Protein AF-A0A2K4YGJ1-F1 (afdb_monomer_lite)

pLDDT: mean 82.55, std 13.71, range [41.28, 94.69]

Sequence (115 aa):
MMTRPLLVDTHGLANAGSTLGDLAFPAPPQTLGPAGGTDLVSVAVTETVSALEAPVVDGLPAAQVALNRTAANLTAAAGRYARTDHLMGQRIRALQLALAKATSTGTCEHATQIF

Secondary structure (DSSP, 8-state):
---------HHHHHHHHHHHHTPPPPPPPPPP---S--SHHHHHHHHHHHHHHHHHHHHHHHHHHHHHHHHHHHHHHHHHHHHHHHHHHHHHHHHHHHHHHHHHHHHHHTTSS--

InterPro domains:
  IPR000084 PE-PGRS family, N-terminal [PF00934] (13-86)

Foldseek 3Di:
DDDDPDDDPLVVLLVLLVVLQPDDADQQDDQDDQQPDPDPVSVVVSVVSCVVSVCRNVVRVVVNVVSNVSSVVSNVVSVVVVVVVVVVVVVVVVVVVVVVVVVVVVVVVVVPPPD

Organism: NCBI:txid1964395

Structure (mmCIF, N/CA/C/O backbone):
data_AF-A0A2K4YGJ1-F1
#
_entry.id   AF-A0A2K4YGJ1-F1
#
loop_
_atom_site.group_PDB
_atom_site.id
_atom_site.type_symbol
_atom_site.label_atom_id
_atom_site.label_alt_id
_atom_site.label_comp_id
_atom_site.label_asym_id
_atom_site.label_entity_id
_atom_site.label_seq_id
_atom_site.pdbx_PDB_ins_code
_atom_site.Cartn_x
_atom_site.Cartn_y
_atom_site.Cartn_z
_atom_site.occupancy
_atom_site.B_iso_or_equiv
_atom_site.auth_seq_id
_atom_site.auth_comp_id
_atom_site.auth_asym_id
_atom_site.auth_atom_id
_atom_site.pdbx_PDB_model_num
ATOM 1 N N . MET A 1 1 ? -17.738 25.535 9.963 1.00 41.28 1 MET A N 1
ATOM 2 C CA . MET A 1 1 ? -17.117 24.286 9.467 1.00 41.28 1 MET A CA 1
ATOM 3 C C . MET A 1 1 ? -18.063 23.133 9.769 1.00 41.28 1 MET A C 1
ATOM 5 O O . MET A 1 1 ? -18.447 22.990 10.918 1.00 41.28 1 MET A O 1
ATOM 9 N N . MET A 1 2 ? -18.480 22.370 8.756 1.00 51.69 2 MET A N 1
ATOM 10 C CA . MET A 1 2 ? -19.326 21.179 8.913 1.00 51.69 2 MET A CA 1
ATOM 11 C C . MET A 1 2 ? -18.418 19.948 9.028 1.00 51.69 2 MET A C 1
ATOM 13 O O . MET A 1 2 ? -17.895 19.474 8.022 1.00 51.69 2 MET A O 1
ATOM 17 N N . THR A 1 3 ? -18.192 19.438 10.236 1.00 53.75 3 THR A N 1
ATOM 18 C CA . THR A 1 3 ? -17.583 18.117 10.440 1.00 53.75 3 THR A CA 1
ATOM 19 C C . THR A 1 3 ? -18.625 17.060 10.091 1.00 53.75 3 THR A C 1
ATOM 21 O O . THR A 1 3 ? -19.512 16.754 10.884 1.00 53.75 3 THR A O 1
ATOM 24 N N . ARG A 1 4 ? -18.560 16.521 8.867 1.00 50.75 4 ARG A N 1
ATOM 25 C CA . ARG A 1 4 ? -19.347 15.333 8.509 1.00 50.75 4 ARG A CA 1
ATOM 26 C C . ARG A 1 4 ? -18.959 14.182 9.451 1.00 50.75 4 ARG A C 1
ATOM 28 O O . ARG A 1 4 ? -17.765 14.027 9.717 1.00 50.75 4 ARG A O 1
ATOM 35 N N . PRO A 1 5 ? -19.923 13.380 9.939 1.00 64.12 5 PRO A N 1
ATOM 36 C CA . PRO A 1 5 ? -19.622 12.205 10.746 1.00 64.12 5 PRO A CA 1
ATOM 37 C C . PRO A 1 5 ? -18.669 11.283 9.983 1.00 64.12 5 PRO A C 1
ATOM 39 O O . PRO A 1 5 ? -18.906 10.970 8.814 1.00 64.12 5 PRO A O 1
ATOM 42 N N . LEU A 1 6 ? -17.582 10.877 10.634 1.00 64.56 6 LEU A N 1
ATOM 43 C CA . LEU A 1 6 ? -16.612 9.948 10.072 1.00 64.56 6 LEU A CA 1
ATOM 44 C C . LEU A 1 6 ? -17.235 8.542 10.056 1.00 64.56 6 LEU A C 1
ATOM 46 O O . LEU A 1 6 ? -17.223 7.846 11.065 1.00 64.56 6 LEU A O 1
ATOM 50 N N . LEU A 1 7 ? -17.807 8.149 8.918 1.00 71.56 7 LEU A N 1
ATOM 51 C CA . LEU A 1 7 ? -18.246 6.780 8.646 1.00 71.56 7 LEU A CA 1
ATOM 52 C C . LEU A 1 7 ? -17.137 6.078 7.861 1.00 71.56 7 LEU A C 1
ATOM 54 O O . LEU A 1 7 ? -16.893 6.423 6.705 1.00 71.56 7 LEU A O 1
ATOM 58 N N . VAL A 1 8 ? -16.445 5.130 8.494 1.00 80.12 8 VAL A N 1
ATOM 59 C CA . VAL A 1 8 ? -15.392 4.331 7.849 1.00 80.12 8 VAL A CA 1
ATOM 60 C C . VAL A 1 8 ? -15.855 2.886 7.750 1.00 80.12 8 VAL A C 1
ATOM 62 O O . VAL A 1 8 ? -16.083 2.233 8.764 1.00 80.12 8 VAL A O 1
ATOM 65 N N . ASP A 1 9 ? -15.947 2.376 6.523 1.00 85.62 9 ASP A N 1
ATOM 66 C CA . ASP A 1 9 ? -16.087 0.944 6.274 1.00 85.62 9 ASP A CA 1
ATOM 67 C C . ASP A 1 9 ? -14.728 0.262 6.485 1.00 85.62 9 ASP A C 1
ATOM 69 O O . ASP A 1 9 ? -13.855 0.248 5.614 1.00 85.62 9 ASP A O 1
ATOM 73 N N . THR A 1 10 ? -14.530 -0.270 7.689 1.00 86.88 10 THR A N 1
ATOM 74 C CA . THR A 1 10 ? -13.280 -0.934 8.074 1.00 86.88 10 THR A CA 1
ATOM 75 C C . THR A 1 10 ? -13.054 -2.236 7.312 1.00 86.88 10 THR A C 1
ATOM 77 O O . THR A 1 10 ? -11.906 -2.576 7.026 1.00 86.88 10 THR A O 1
ATOM 80 N N . HIS A 1 11 ? -14.122 -2.936 6.928 1.00 86.88 11 HIS A N 1
ATOM 81 C CA . HIS A 1 11 ? -14.033 -4.176 6.168 1.00 86.88 11 HIS A CA 1
ATOM 82 C C . HIS A 1 11 ? -13.648 -3.895 4.713 1.00 86.88 11 HIS A C 1
ATOM 84 O O . HIS A 1 11 ? -12.712 -4.502 4.194 1.00 86.88 11 HIS A O 1
ATOM 90 N N . GLY A 1 12 ? -14.287 -2.906 4.084 1.00 85.06 12 GLY A N 1
ATOM 91 C CA . GLY A 1 12 ? -13.908 -2.427 2.755 1.00 85.06 12 GLY A CA 1
ATOM 92 C C . GLY A 1 12 ? -12.453 -1.959 2.699 1.00 85.06 12 GLY A C 1
ATOM 93 O O . GLY A 1 12 ? -11.728 -2.296 1.765 1.00 85.06 12 GLY A O 1
ATOM 94 N N . LEU A 1 13 ? -11.985 -1.256 3.735 1.00 89.38 13 LEU A N 1
ATOM 95 C CA . LEU A 1 13 ? -10.606 -0.770 3.803 1.00 89.38 13 LEU A CA 1
ATOM 96 C C . LEU A 1 13 ? -9.580 -1.905 3.967 1.00 89.38 13 LEU A C 1
ATOM 98 O O . LEU A 1 13 ? -8.531 -1.878 3.325 1.00 89.38 13 LEU A O 1
ATOM 102 N N . ALA A 1 14 ? -9.888 -2.917 4.784 1.00 90.06 14 ALA A N 1
ATOM 103 C CA . ALA A 1 14 ? -9.046 -4.105 4.929 1.00 90.06 14 ALA A CA 1
ATOM 104 C C . ALA A 1 14 ? -8.983 -4.921 3.629 1.00 90.06 14 ALA A C 1
ATOM 106 O O . ALA A 1 14 ? -7.900 -5.320 3.205 1.00 90.06 14 ALA A O 1
ATOM 107 N N . ASN A 1 15 ? -10.123 -5.104 2.959 1.00 90.56 15 ASN A N 1
ATOM 108 C CA . ASN A 1 15 ? -10.195 -5.824 1.690 1.00 90.56 15 ASN A CA 1
ATOM 109 C C . ASN A 1 15 ? -9.439 -5.098 0.578 1.00 90.56 15 ASN A C 1
ATOM 111 O O . ASN A 1 15 ? -8.728 -5.740 -0.191 1.00 90.56 15 ASN A O 1
ATOM 115 N N . ALA A 1 16 ? -9.547 -3.769 0.511 1.00 89.62 16 ALA A N 1
ATOM 116 C CA . ALA A 1 16 ? -8.767 -2.962 -0.420 1.00 89.62 16 ALA A CA 1
ATOM 117 C C . ALA A 1 16 ? -7.260 -3.091 -0.147 1.00 89.62 16 ALA A C 1
ATOM 119 O O . ALA A 1 16 ? -6.481 -3.232 -1.086 1.00 89.62 16 ALA A O 1
ATOM 120 N N . GLY A 1 17 ? -6.858 -3.102 1.130 1.00 89.19 17 GLY A N 1
ATOM 121 C CA . GLY A 1 17 ? -5.478 -3.360 1.538 1.00 89.19 17 GLY A CA 1
ATOM 122 C C . GLY A 1 17 ? -4.972 -4.731 1.085 1.00 89.19 17 GLY A C 1
ATOM 123 O O . GLY A 1 17 ? -3.918 -4.799 0.461 1.00 89.19 17 GLY A O 1
ATOM 124 N N . SER A 1 18 ? -5.732 -5.805 1.331 1.00 89.75 18 SER A N 1
ATOM 125 C CA . SER A 1 18 ? -5.375 -7.162 0.875 1.00 89.75 18 SER A CA 1
ATOM 126 C C . SER A 1 18 ? -5.287 -7.230 -0.643 1.00 89.75 18 SER A C 1
ATOM 128 O O . SER A 1 18 ? -4.251 -7.596 -1.176 1.00 89.75 18 SER A O 1
ATOM 130 N N . THR A 1 19 ? -6.330 -6.764 -1.337 1.00 91.19 19 THR A N 1
ATOM 131 C CA . THR A 1 19 ? -6.393 -6.781 -2.805 1.00 91.19 19 THR A CA 1
ATOM 132 C C . THR A 1 19 ? -5.177 -6.093 -3.411 1.00 91.19 19 THR A C 1
ATOM 134 O O . THR A 1 19 ? -4.598 -6.614 -4.354 1.00 91.19 19 THR A O 1
ATOM 137 N N . LEU A 1 20 ? -4.773 -4.946 -2.854 1.00 89.88 20 LEU A N 1
ATOM 138 C CA . LEU A 1 20 ? -3.616 -4.188 -3.321 1.00 89.88 20 LEU A CA 1
ATOM 139 C C . LEU A 1 20 ? -2.283 -4.897 -3.040 1.00 89.88 20 LEU A C 1
ATOM 141 O O . LEU A 1 20 ? -1.375 -4.815 -3.862 1.00 89.88 20 LEU A O 1
ATOM 145 N N . GLY A 1 21 ? -2.160 -5.568 -1.892 1.00 88.75 21 GLY A N 1
ATOM 146 C CA . GLY A 1 21 ? -0.969 -6.339 -1.525 1.00 88.75 21 GLY A CA 1
ATOM 147 C C . GLY A 1 21 ? -0.819 -7.648 -2.304 1.00 88.75 21 GLY A C 1
ATOM 148 O O . GLY A 1 21 ? 0.302 -8.103 -2.511 1.00 88.75 21 GLY A O 1
ATOM 149 N N . ASP A 1 22 ? -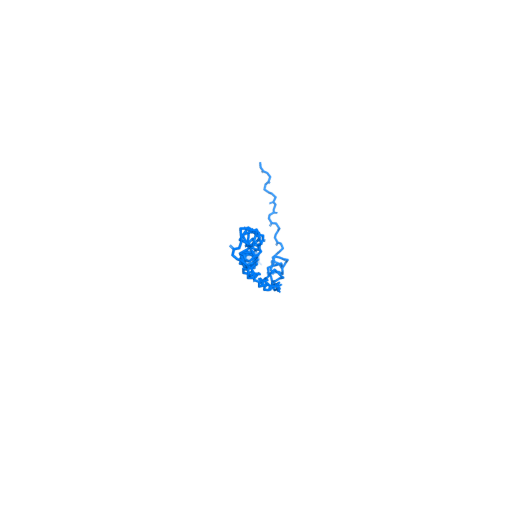1.931 -8.212 -2.776 1.00 92.06 22 ASP A N 1
ATOM 150 C CA . ASP A 1 22 ? -1.974 -9.465 -3.535 1.00 92.06 22 ASP A CA 1
ATOM 151 C C . ASP A 1 22 ? -1.755 -9.257 -5.050 1.00 92.06 22 ASP A C 1
ATOM 153 O O . ASP A 1 22 ? -1.757 -10.221 -5.820 1.00 92.06 22 ASP A O 1
ATOM 157 N N . LEU A 1 23 ? -1.548 -8.012 -5.509 1.00 90.25 23 LEU A N 1
ATOM 158 C CA . LEU A 1 23 ? -1.211 -7.744 -6.908 1.00 90.25 23 LEU A CA 1
ATOM 159 C C . LEU A 1 23 ? 0.147 -8.358 -7.271 1.00 90.25 23 LEU A C 1
ATOM 161 O O . LEU A 1 23 ? 1.188 -8.024 -6.704 1.00 90.25 23 LEU A O 1
ATOM 165 N N . ALA A 1 24 ? 0.140 -9.209 -8.295 1.00 88.12 24 ALA A N 1
ATOM 166 C CA . ALA A 1 24 ? 1.358 -9.720 -8.901 1.00 88.12 24 ALA A CA 1
ATOM 167 C C . ALA A 1 24 ? 1.977 -8.653 -9.814 1.00 88.12 24 ALA A C 1
ATOM 169 O O . ALA A 1 24 ? 1.373 -8.242 -10.807 1.00 88.12 24 ALA A O 1
ATOM 170 N N . PHE A 1 25 ? 3.198 -8.226 -9.492 1.00 84.88 25 PHE A N 1
ATOM 171 C CA . PHE A 1 25 ? 3.960 -7.316 -10.341 1.00 84.88 25 PHE A CA 1
ATOM 172 C C . PHE A 1 25 ? 4.800 -8.110 -11.342 1.00 84.88 25 PHE A C 1
ATOM 174 O O . PHE A 1 25 ? 5.453 -9.082 -10.948 1.00 84.88 25 PHE A O 1
ATOM 181 N N . PRO A 1 26 ? 4.806 -7.718 -12.627 1.00 85.38 26 PRO A N 1
ATOM 182 C CA . PRO A 1 26 ? 5.720 -8.310 -13.587 1.00 85.38 26 PRO A CA 1
ATOM 183 C C . PRO A 1 26 ? 7.166 -7.966 -13.214 1.00 85.38 26 PRO A C 1
ATOM 185 O O . PRO A 1 26 ? 7.438 -6.925 -12.615 1.00 85.38 26 PRO A O 1
ATOM 188 N N . ALA A 1 27 ? 8.104 -8.840 -13.577 1.00 84.38 27 ALA A N 1
ATOM 189 C CA . ALA A 1 27 ? 9.518 -8.503 -13.482 1.00 84.38 27 ALA A CA 1
ATOM 190 C C . ALA A 1 27 ? 9.851 -7.387 -14.491 1.00 84.38 27 ALA A C 1
ATOM 192 O O . ALA A 1 27 ? 9.270 -7.374 -15.584 1.00 84.38 27 ALA A O 1
ATOM 193 N N . PRO A 1 28 ? 10.781 -6.472 -14.164 1.00 82.44 28 PRO A N 1
ATOM 194 C CA . PRO A 1 28 ? 11.282 -5.515 -15.135 1.00 82.44 28 PRO A CA 1
ATOM 195 C C . PRO A 1 28 ? 11.818 -6.230 -16.384 1.00 82.44 28 PRO A C 1
ATOM 197 O O . PRO A 1 28 ? 12.415 -7.307 -16.262 1.00 82.44 28 PRO A O 1
ATOM 200 N N . PRO A 1 29 ? 11.609 -5.663 -17.583 1.00 82.38 29 PRO A N 1
ATOM 201 C CA . PRO A 1 29 ? 12.169 -6.219 -18.804 1.00 82.38 29 PRO A CA 1
ATOM 202 C C . PRO A 1 29 ? 13.700 -6.255 -18.726 1.00 82.38 29 PRO A C 1
ATOM 204 O O . PRO A 1 29 ? 14.328 -5.393 -18.111 1.00 82.38 29 PRO A O 1
ATOM 207 N N . GLN A 1 30 ? 14.300 -7.274 -19.345 1.00 82.75 30 GLN A N 1
ATOM 208 C CA . GLN A 1 30 ? 15.751 -7.322 -19.511 1.00 82.75 30 GLN A CA 1
ATOM 209 C C . GLN A 1 30 ? 16.181 -6.163 -20.409 1.00 82.75 30 GLN A C 1
ATOM 211 O O . GLN A 1 30 ? 15.582 -5.954 -21.463 1.00 82.75 30 GLN A O 1
ATOM 216 N N . THR A 1 31 ? 17.209 -5.431 -19.988 1.00 80.31 31 THR A N 1
ATOM 217 C CA . THR A 1 31 ? 17.734 -4.298 -20.750 1.00 80.31 31 THR A CA 1
ATOM 218 C C . THR A 1 31 ? 18.317 -4.768 -22.073 1.00 80.31 31 THR A C 1
ATOM 220 O O . THR A 1 31 ? 19.066 -5.756 -22.103 1.00 80.31 31 THR A O 1
ATOM 223 N N . LEU A 1 32 ? 18.030 -4.052 -23.155 1.00 77.00 32 LEU A N 1
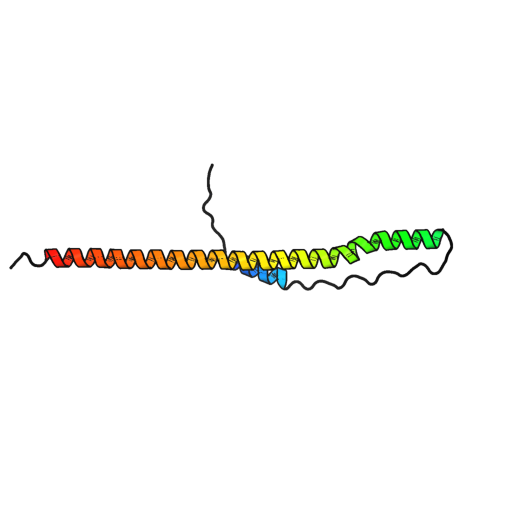ATOM 224 C CA . LEU A 1 32 ? 18.689 -4.292 -24.430 1.00 77.00 32 LEU A CA 1
ATOM 225 C C . LEU A 1 32 ? 20.159 -3.866 -24.290 1.00 77.00 32 LEU A C 1
ATOM 227 O O . LEU A 1 32 ? 20.470 -2.731 -23.941 1.00 77.00 32 LEU A O 1
ATOM 231 N N . GLY A 1 33 ? 21.077 -4.814 -24.490 1.00 74.00 33 GLY A N 1
ATOM 232 C CA . GLY A 1 33 ? 22.516 -4.558 -24.399 1.00 74.00 33 GLY A CA 1
ATOM 233 C C . GLY A 1 33 ? 23.007 -3.527 -25.430 1.00 74.00 33 GLY A C 1
ATOM 234 O O . GLY A 1 33 ? 22.247 -3.113 -26.308 1.00 74.00 33 GLY A O 1
ATOM 235 N N . PRO A 1 34 ? 24.290 -3.125 -25.368 1.00 75.88 34 PRO A N 1
ATOM 236 C CA . PRO A 1 34 ? 24.840 -2.150 -26.303 1.00 75.88 34 PRO A CA 1
ATOM 237 C C . PRO A 1 34 ? 24.661 -2.614 -27.750 1.00 75.88 34 PRO A C 1
ATOM 239 O O . PRO A 1 34 ? 24.890 -3.786 -28.070 1.00 75.88 34 PRO A O 1
ATOM 242 N N . ALA A 1 35 ? 24.278 -1.689 -28.633 1.00 72.69 35 ALA A N 1
ATOM 243 C CA . ALA A 1 35 ? 24.298 -1.943 -30.065 1.00 72.69 35 ALA A CA 1
ATOM 244 C C . ALA A 1 35 ? 25.731 -2.354 -30.444 1.00 72.69 35 ALA A C 1
ATOM 246 O O . ALA A 1 35 ? 26.684 -1.678 -30.069 1.00 72.69 35 ALA A O 1
ATOM 247 N N . GLY A 1 36 ? 25.900 -3.496 -31.119 1.00 74.38 36 GLY A N 1
ATOM 248 C CA . GLY A 1 36 ? 27.192 -4.178 -31.309 1.00 74.38 36 GLY A CA 1
ATOM 249 C C . GLY A 1 36 ? 28.256 -3.448 -32.151 1.00 74.38 36 GLY A C 1
ATOM 250 O O . GLY A 1 36 ? 29.164 -4.105 -32.656 1.00 74.38 36 GLY A O 1
ATOM 251 N N . GLY A 1 37 ? 28.152 -2.129 -32.328 1.00 74.81 37 GLY A N 1
ATOM 252 C CA . GLY A 1 37 ? 29.088 -1.265 -33.044 1.00 74.81 37 GLY A CA 1
ATOM 253 C C . GLY A 1 37 ? 29.581 -0.101 -32.176 1.00 74.81 37 GLY A C 1
ATOM 254 O O . GLY A 1 37 ? 28.884 0.377 -31.287 1.00 74.81 37 GLY A O 1
ATOM 255 N N . THR A 1 38 ? 30.805 0.362 -32.436 1.00 81.88 38 THR A N 1
ATOM 256 C CA . THR A 1 38 ? 31.422 1.524 -31.764 1.00 81.88 38 THR A CA 1
ATOM 257 C C . THR A 1 38 ? 31.286 2.821 -32.566 1.00 81.88 38 THR A C 1
ATOM 259 O O . THR A 1 38 ? 31.874 3.841 -32.205 1.00 81.88 38 THR A O 1
ATOM 262 N N . ASP A 1 39 ? 30.544 2.797 -33.673 1.00 87.44 39 ASP A N 1
ATOM 263 C CA . ASP A 1 39 ? 30.255 3.985 -34.462 1.00 87.44 39 ASP A CA 1
ATOM 264 C C . ASP A 1 39 ? 29.299 4.921 -33.713 1.00 87.44 39 ASP A C 1
ATOM 266 O O . ASP A 1 39 ? 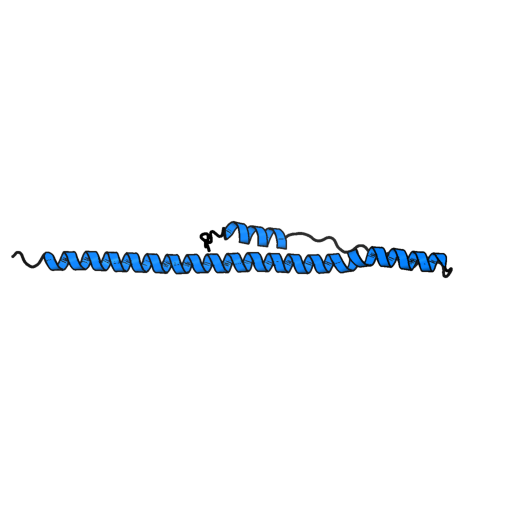28.489 4.501 -32.884 1.00 87.44 39 ASP A O 1
ATOM 270 N N . LEU A 1 40 ? 29.385 6.217 -34.023 1.00 86.81 40 LEU A N 1
ATOM 271 C CA . LEU A 1 40 ? 28.618 7.259 -33.332 1.00 86.81 40 LEU A CA 1
ATOM 272 C C . LEU A 1 40 ? 27.103 7.008 -33.365 1.00 86.81 40 LEU A C 1
ATOM 274 O O . LEU A 1 40 ? 26.406 7.384 -32.426 1.00 86.81 40 LEU A O 1
ATOM 278 N N . VAL A 1 41 ? 26.591 6.359 -34.416 1.00 86.94 41 VAL A N 1
ATOM 279 C CA . VAL A 1 41 ? 25.166 6.029 -34.528 1.00 86.94 41 VAL A CA 1
ATOM 280 C C . VAL A 1 41 ? 24.794 4.895 -33.571 1.00 86.94 41 VAL A C 1
ATOM 282 O O . VAL A 1 41 ? 23.814 5.035 -32.844 1.00 86.94 41 VAL A O 1
ATOM 285 N N . SER A 1 42 ? 25.577 3.815 -33.489 1.00 86.25 42 SER A N 1
ATOM 286 C CA . SER A 1 42 ? 25.336 2.735 -32.515 1.00 86.25 42 SER A CA 1
ATOM 287 C C . SER A 1 42 ? 25.443 3.208 -31.065 1.00 86.25 42 SER A C 1
ATOM 289 O O . SER A 1 42 ? 24.650 2.784 -30.219 1.00 86.25 42 SER A O 1
ATOM 291 N N . VAL A 1 43 ? 26.367 4.130 -30.774 1.00 86.81 43 VAL A N 1
ATOM 292 C CA . VAL A 1 43 ? 26.464 4.775 -29.454 1.00 86.81 43 VAL A CA 1
ATOM 293 C C . VAL A 1 43 ? 25.192 5.573 -29.158 1.00 86.81 43 VAL A C 1
ATOM 295 O O . VAL A 1 43 ? 24.549 5.329 -28.138 1.00 86.81 43 VAL A O 1
ATOM 298 N N . ALA A 1 44 ? 24.757 6.441 -30.078 1.00 86.19 44 ALA A N 1
ATOM 299 C CA . ALA A 1 44 ? 23.541 7.239 -29.906 1.00 86.19 44 ALA A CA 1
ATOM 300 C C . ALA A 1 44 ? 22.271 6.377 -29.763 1.00 86.19 44 ALA A C 1
ATOM 302 O O . ALA A 1 44 ? 21.380 6.694 -28.971 1.00 86.19 44 ALA A O 1
ATOM 303 N N . VAL A 1 45 ? 22.181 5.262 -30.495 1.00 87.69 45 VAL A N 1
ATOM 304 C CA . VAL A 1 45 ? 21.079 4.295 -30.365 1.00 87.69 45 VAL A CA 1
ATOM 305 C C . VAL A 1 45 ? 21.091 3.648 -28.984 1.00 87.69 45 VAL A C 1
ATOM 307 O O . VAL A 1 45 ? 20.050 3.599 -28.335 1.00 87.69 45 VAL A O 1
ATOM 310 N N . THR A 1 46 ? 22.255 3.202 -28.509 1.00 86.00 46 THR A N 1
ATOM 311 C CA . THR A 1 46 ? 22.394 2.592 -27.177 1.00 86.00 46 THR A CA 1
ATOM 312 C C . THR A 1 46 ? 21.975 3.564 -26.072 1.00 86.00 46 THR A C 1
ATOM 314 O O . THR A 1 46 ? 21.233 3.182 -25.166 1.00 86.00 46 THR A O 1
ATOM 317 N N . GLU A 1 47 ? 22.387 4.831 -26.164 1.00 87.56 47 GLU A N 1
ATOM 318 C CA . GLU A 1 47 ? 21.991 5.880 -25.214 1.00 87.56 47 GLU A CA 1
ATOM 319 C C . GLU A 1 47 ? 20.480 6.135 -25.241 1.00 87.56 47 GLU A C 1
ATOM 321 O O . GLU A 1 47 ? 19.840 6.198 -24.191 1.00 87.56 47 GLU A O 1
ATOM 326 N N . THR A 1 48 ? 19.891 6.226 -26.436 1.00 87.94 48 THR A N 1
ATOM 327 C CA . THR A 1 48 ? 18.453 6.479 -26.598 1.00 87.94 48 THR A CA 1
ATOM 328 C C . THR A 1 48 ? 17.617 5.320 -26.058 1.00 87.94 48 THR A C 1
ATOM 330 O O . THR A 1 48 ? 16.645 5.545 -25.340 1.00 87.94 48 THR A O 1
ATOM 333 N N . VAL A 1 49 ? 17.999 4.077 -26.362 1.00 88.00 49 VAL A N 1
ATOM 334 C CA . VAL A 1 49 ? 17.319 2.873 -25.857 1.00 88.00 49 VAL A CA 1
ATOM 335 C C . VAL A 1 49 ? 17.419 2.802 -24.333 1.00 88.00 49 VAL A C 1
ATOM 337 O O . VAL A 1 49 ? 16.400 2.643 -23.665 1.00 88.00 49 VAL A O 1
ATOM 340 N N . SER A 1 50 ? 18.605 3.041 -23.769 1.00 85.62 50 SER A N 1
ATOM 341 C CA . SER A 1 50 ? 18.802 3.051 -22.313 1.00 85.62 50 SER A CA 1
ATOM 342 C C . SER A 1 50 ? 17.947 4.118 -21.620 1.00 85.62 50 SER A C 1
ATOM 344 O O . SER A 1 50 ? 17.343 3.856 -20.581 1.00 85.62 50 SER A O 1
ATOM 346 N N . ALA A 1 51 ? 17.840 5.315 -22.207 1.00 87.12 51 ALA A N 1
ATOM 347 C CA . ALA A 1 51 ? 17.012 6.395 -21.670 1.00 87.12 51 ALA A CA 1
ATOM 348 C C . ALA A 1 51 ? 15.507 6.069 -21.689 1.00 87.12 51 ALA A C 1
ATOM 350 O O . ALA A 1 51 ? 14.765 6.549 -20.833 1.00 87.12 51 ALA A O 1
ATOM 351 N N . LEU A 1 52 ? 15.052 5.254 -22.646 1.00 87.44 52 LEU A N 1
ATOM 352 C CA . LEU A 1 52 ? 13.662 4.799 -22.737 1.00 87.44 52 LEU A CA 1
ATOM 353 C C . LEU A 1 52 ? 13.359 3.633 -21.787 1.00 87.44 52 LEU A C 1
ATOM 355 O O . LEU A 1 52 ? 12.241 3.537 -21.280 1.00 87.44 52 LEU A O 1
ATOM 359 N N . GLU A 1 53 ? 14.334 2.762 -21.531 1.00 89.31 53 GLU A N 1
ATOM 360 C CA . GLU A 1 53 ? 14.181 1.609 -20.636 1.00 89.31 53 GLU A CA 1
ATOM 361 C C . GLU A 1 53 ? 14.283 1.991 -19.155 1.00 89.31 53 GLU A C 1
ATOM 363 O O . GLU A 1 53 ? 13.548 1.439 -18.331 1.00 89.31 53 GLU A O 1
ATOM 368 N N . ALA A 1 54 ? 15.133 2.967 -18.813 1.00 85.94 54 ALA A N 1
ATOM 369 C CA . ALA A 1 54 ? 15.402 3.363 -17.429 1.00 85.94 54 ALA A CA 1
ATOM 370 C C . ALA A 1 54 ? 14.133 3.674 -16.603 1.00 85.94 54 ALA A C 1
ATOM 372 O O . ALA A 1 54 ? 13.997 3.125 -15.508 1.00 85.94 54 ALA A O 1
ATOM 373 N N . PRO A 1 55 ? 13.135 4.440 -17.099 1.00 86.75 55 PRO A N 1
ATOM 374 C CA . PRO A 1 55 ? 11.913 4.706 -16.340 1.00 86.75 55 PRO A CA 1
ATOM 375 C C . PRO A 1 55 ? 11.113 3.448 -15.990 1.00 86.75 55 PRO A C 1
ATOM 377 O O . PRO A 1 55 ? 10.441 3.417 -14.962 1.00 86.75 55 PRO A O 1
ATOM 380 N N . VAL A 1 56 ? 11.154 2.415 -16.835 1.00 86.62 56 VAL A N 1
ATOM 381 C CA . VAL A 1 56 ? 10.419 1.163 -16.606 1.00 86.62 56 VAL A CA 1
ATOM 382 C C . VAL A 1 56 ? 11.192 0.265 -15.649 1.00 86.62 56 VAL A C 1
ATOM 384 O O . VAL A 1 56 ? 10.602 -0.281 -14.716 1.00 86.62 56 VAL A O 1
ATOM 387 N N . VAL A 1 57 ? 12.505 0.145 -15.854 1.00 87.69 57 VAL A N 1
ATOM 388 C CA . VAL A 1 57 ? 13.391 -0.671 -15.014 1.00 87.69 57 VAL A CA 1
ATOM 389 C C . VAL A 1 57 ? 13.424 -0.148 -13.579 1.00 87.69 57 VAL A C 1
ATOM 391 O O . VAL A 1 57 ? 13.277 -0.935 -12.644 1.00 87.69 57 VAL A O 1
ATOM 394 N N . ASP A 1 58 ? 13.516 1.169 -13.402 1.00 87.50 58 ASP A N 1
ATOM 395 C CA . ASP A 1 58 ? 13.577 1.801 -12.081 1.00 87.50 58 ASP A CA 1
ATOM 396 C C . ASP A 1 58 ? 12.185 2.057 -11.490 1.00 87.50 58 ASP A C 1
ATOM 398 O O . ASP A 1 58 ? 11.960 1.934 -10.281 1.00 87.50 58 ASP A O 1
ATOM 402 N N . GLY A 1 59 ? 11.223 2.419 -12.340 1.00 86.44 59 GLY A N 1
ATOM 403 C CA . GLY A 1 59 ? 9.889 2.819 -11.907 1.00 86.44 59 GLY A CA 1
ATOM 404 C C . GLY A 1 59 ? 9.037 1.650 -11.431 1.00 86.44 59 GLY A C 1
ATOM 405 O O . GLY A 1 59 ? 8.276 1.807 -10.476 1.00 86.44 59 GLY A O 1
ATOM 406 N N . LEU A 1 60 ? 9.163 0.472 -12.047 1.00 89.62 60 LEU A N 1
ATOM 407 C CA . LEU A 1 60 ? 8.322 -0.678 -11.715 1.00 89.62 60 LEU A CA 1
ATOM 408 C C . LEU A 1 60 ? 8.574 -1.207 -10.286 1.00 89.62 60 LEU A C 1
ATOM 410 O O . LEU A 1 60 ? 7.600 -1.338 -9.536 1.00 89.62 60 LEU A O 1
ATOM 414 N N . PRO A 1 61 ? 9.829 -1.416 -9.830 1.00 89.94 61 PRO A N 1
ATOM 415 C CA . PRO A 1 61 ? 10.103 -1.768 -8.436 1.00 89.94 61 PRO A CA 1
ATOM 416 C C . PRO A 1 61 ? 9.679 -0.670 -7.453 1.00 89.94 61 PRO A C 1
ATOM 418 O O . PRO A 1 61 ? 9.118 -0.961 -6.395 1.00 89.94 61 PRO A O 1
ATOM 421 N N . ALA A 1 62 ? 9.897 0.604 -7.799 1.00 90.12 62 ALA A N 1
ATOM 422 C CA . ALA A 1 62 ? 9.497 1.726 -6.95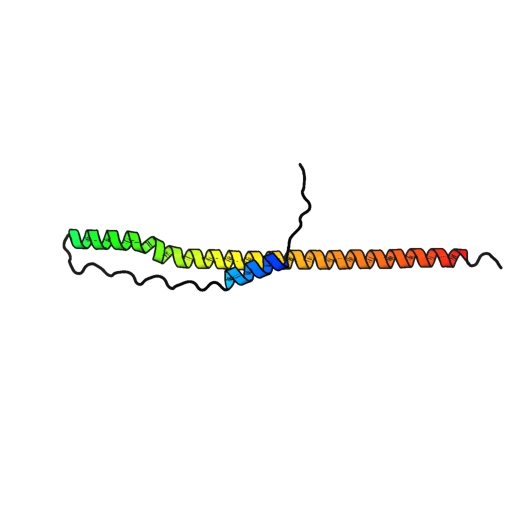1 1.00 90.12 62 ALA A CA 1
ATOM 423 C C . ALA A 1 62 ? 7.969 1.797 -6.776 1.00 90.12 62 ALA A C 1
ATOM 425 O O . ALA A 1 62 ? 7.474 1.988 -5.661 1.00 90.12 62 ALA A O 1
ATOM 426 N N . ALA A 1 63 ? 7.214 1.581 -7.856 1.00 89.56 63 ALA A N 1
ATOM 427 C CA . ALA A 1 63 ? 5.759 1.509 -7.830 1.00 89.56 63 ALA A CA 1
ATOM 428 C C . ALA A 1 63 ? 5.271 0.327 -6.984 1.00 89.56 63 ALA A C 1
ATOM 430 O O . ALA A 1 63 ? 4.382 0.504 -6.151 1.00 89.56 63 ALA A O 1
ATOM 431 N N . GLN A 1 64 ? 5.891 -0.849 -7.124 1.00 90.56 64 GLN A N 1
ATOM 432 C CA . GLN A 1 64 ? 5.581 -2.016 -6.297 1.00 90.56 64 GLN A CA 1
ATOM 433 C C . GLN A 1 64 ? 5.778 -1.721 -4.803 1.00 90.56 64 GLN A C 1
ATOM 435 O O . GLN A 1 64 ? 4.897 -1.999 -3.989 1.00 90.56 64 GLN A O 1
ATOM 440 N N . VAL A 1 65 ? 6.895 -1.093 -4.426 1.00 91.81 65 VAL A N 1
ATOM 441 C CA . VAL A 1 65 ? 7.155 -0.689 -3.034 1.00 91.81 65 VAL A CA 1
ATOM 442 C C . VAL A 1 65 ? 6.103 0.307 -2.534 1.00 91.81 65 VAL A C 1
ATOM 444 O O . VAL A 1 65 ? 5.588 0.162 -1.420 1.00 91.81 65 VAL A O 1
ATOM 447 N N . ALA A 1 66 ? 5.749 1.307 -3.342 1.00 92.62 66 ALA A N 1
ATOM 448 C CA . ALA A 1 66 ? 4.746 2.307 -2.982 1.00 92.62 66 ALA A CA 1
ATOM 449 C C . ALA A 1 66 ? 3.341 1.699 -2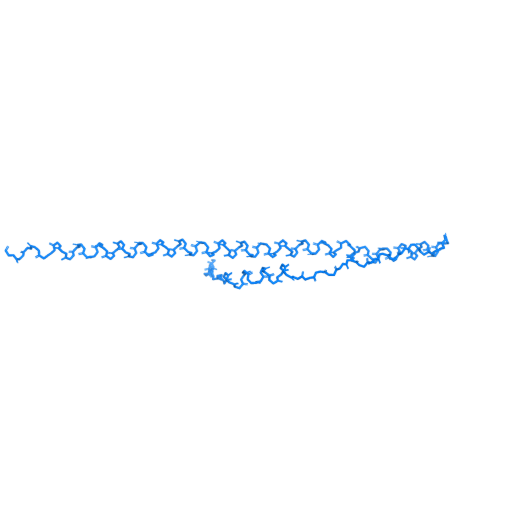.808 1.00 92.62 66 ALA A C 1
ATOM 451 O O . ALA A 1 66 ? 2.616 2.061 -1.871 1.00 92.62 66 ALA A O 1
ATOM 452 N N . LEU A 1 67 ? 2.963 0.749 -3.665 1.00 92.12 67 LEU A N 1
ATOM 453 C CA . LEU A 1 67 ? 1.674 0.059 -3.602 1.00 92.12 67 LEU A CA 1
ATOM 454 C C . LEU A 1 67 ? 1.607 -0.878 -2.395 1.00 92.12 67 LEU A C 1
ATOM 456 O O . LEU A 1 67 ? 0.642 -0.804 -1.637 1.00 92.12 67 LEU A O 1
ATOM 460 N N . ASN A 1 68 ? 2.674 -1.625 -2.105 1.00 93.38 68 ASN A N 1
ATOM 461 C CA . ASN A 1 68 ? 2.774 -2.441 -0.890 1.00 93.38 68 ASN A CA 1
ATOM 462 C C . ASN A 1 68 ? 2.671 -1.596 0.385 1.00 93.38 68 ASN A C 1
ATOM 464 O O . ASN A 1 68 ? 1.996 -1.968 1.347 1.00 93.38 68 ASN A O 1
ATOM 468 N N . ARG A 1 69 ? 3.297 -0.414 0.400 1.00 94.38 69 ARG A N 1
ATOM 469 C CA . ARG A 1 69 ? 3.174 0.519 1.525 1.00 94.38 69 ARG A CA 1
ATOM 470 C C . ARG A 1 69 ? 1.742 1.025 1.681 1.00 94.38 69 ARG A C 1
ATOM 472 O O . ARG A 1 69 ? 1.247 1.128 2.801 1.00 94.38 69 ARG A O 1
ATOM 479 N N . THR A 1 70 ? 1.075 1.328 0.574 1.00 93.50 70 THR A N 1
ATOM 480 C CA . THR A 1 70 ? -0.335 1.735 0.579 1.00 93.50 70 THR A CA 1
ATOM 481 C C . THR A 1 70 ? -1.226 0.612 1.106 1.00 93.50 70 THR A C 1
ATOM 483 O O . THR A 1 70 ? -2.024 0.858 2.007 1.00 93.50 70 THR A O 1
ATOM 486 N N . ALA A 1 71 ? -1.030 -0.622 0.638 1.00 93.19 71 ALA A N 1
ATOM 487 C CA . ALA A 1 71 ? -1.734 -1.813 1.111 1.00 93.19 71 ALA A CA 1
ATOM 488 C C . ALA A 1 71 ? -1.598 -1.981 2.634 1.00 93.19 71 ALA A C 1
ATOM 490 O O . ALA A 1 71 ? -2.596 -2.064 3.353 1.00 93.19 71 ALA A O 1
ATOM 491 N N . ALA A 1 72 ? -0.365 -1.918 3.146 1.00 93.25 72 ALA A N 1
ATOM 492 C CA . ALA A 1 72 ? -0.085 -2.002 4.577 1.00 93.25 72 ALA A CA 1
ATOM 493 C C . ALA A 1 72 ? -0.765 -0.877 5.378 1.00 93.25 72 ALA A C 1
ATOM 495 O O . ALA A 1 72 ? -1.321 -1.122 6.451 1.00 93.25 72 ALA A O 1
ATOM 496 N N . ASN A 1 73 ? -0.759 0.351 4.853 1.00 94.31 73 ASN A N 1
ATOM 497 C CA . ASN A 1 73 ? -1.402 1.493 5.498 1.00 94.31 73 ASN A CA 1
ATOM 498 C C . ASN A 1 73 ? -2.926 1.330 5.579 1.00 94.31 73 ASN A C 1
ATOM 500 O O . ASN A 1 73 ? -3.502 1.632 6.624 1.00 94.31 73 ASN A O 1
ATOM 504 N N . LEU A 1 74 ? -3.572 0.839 4.516 1.00 93.12 74 LEU A N 1
ATOM 505 C CA . LEU A 1 74 ? -5.019 0.593 4.484 1.00 93.12 74 LEU A CA 1
ATOM 506 C C . LEU A 1 74 ? -5.419 -0.456 5.526 1.00 93.12 74 LEU A C 1
ATOM 508 O O . LEU A 1 74 ? -6.288 -0.199 6.362 1.00 93.12 74 LEU A O 1
ATOM 512 N N . THR A 1 75 ? -4.718 -1.590 5.560 1.00 92.25 75 THR A N 1
ATOM 513 C CA . THR A 1 75 ? -4.962 -2.659 6.540 1.00 92.25 75 THR A CA 1
ATOM 514 C C . THR A 1 75 ? -4.711 -2.182 7.974 1.00 92.25 75 THR A C 1
ATOM 516 O O . THR A 1 75 ? -5.504 -2.447 8.882 1.00 92.25 75 THR A O 1
ATOM 519 N N . ALA A 1 76 ? -3.642 -1.412 8.203 1.00 93.12 76 ALA A N 1
ATOM 520 C CA . ALA A 1 76 ? -3.349 -0.842 9.516 1.00 93.12 76 ALA A CA 1
ATOM 521 C C . ALA A 1 76 ? -4.422 0.162 9.968 1.00 93.12 76 ALA A C 1
ATOM 523 O O . ALA A 1 76 ? -4.805 0.163 11.143 1.00 93.12 76 ALA A O 1
ATOM 524 N N . ALA A 1 77 ? -4.912 1.004 9.057 1.00 90.94 77 ALA A N 1
ATOM 525 C CA . ALA A 1 77 ? -5.985 1.954 9.325 1.00 90.94 77 ALA A CA 1
ATOM 526 C C . ALA A 1 77 ? -7.293 1.230 9.669 1.00 90.94 77 ALA A C 1
ATOM 528 O O . ALA A 1 77 ? -7.888 1.524 10.707 1.00 90.94 77 ALA A O 1
ATOM 529 N N . ALA A 1 78 ? -7.680 0.222 8.884 1.00 92.06 78 ALA A N 1
ATOM 530 C CA . ALA A 1 78 ? -8.849 -0.615 9.149 1.00 92.06 78 ALA A CA 1
ATOM 531 C C . ALA A 1 78 ? -8.802 -1.215 10.562 1.00 92.06 78 ALA A C 1
ATOM 533 O O . ALA A 1 78 ? -9.746 -1.073 11.342 1.00 92.06 78 ALA A O 1
ATOM 534 N N . GLY A 1 79 ? -7.657 -1.794 10.939 1.00 91.06 79 GLY A N 1
ATOM 535 C CA . GLY A 1 79 ? -7.454 -2.353 12.273 1.00 91.06 79 GLY A CA 1
ATOM 536 C C . GLY A 1 79 ? -7.520 -1.310 13.395 1.00 91.06 79 GLY A C 1
ATOM 537 O O . GLY A 1 79 ? -8.032 -1.602 14.475 1.00 91.06 79 GLY A O 1
ATOM 538 N N . ARG A 1 80 ? -7.019 -0.087 13.174 1.00 92.75 80 ARG A N 1
ATOM 539 C CA . ARG A 1 80 ? -7.110 1.007 14.161 1.00 92.75 80 ARG A CA 1
ATOM 540 C C . ARG A 1 80 ? -8.559 1.431 14.399 1.00 92.75 80 ARG A C 1
ATOM 542 O O . ARG A 1 80 ? -8.949 1.583 15.559 1.00 92.75 80 ARG A O 1
ATOM 549 N N . TYR A 1 81 ? -9.345 1.579 13.337 1.00 90.62 81 TYR A N 1
ATOM 550 C CA . TYR A 1 81 ? -10.758 1.939 13.441 1.00 90.62 81 TYR A CA 1
ATOM 551 C C . TYR A 1 81 ? -11.571 0.828 14.109 1.00 90.62 81 TYR A C 1
ATOM 553 O O . TYR A 1 81 ? -12.214 1.086 15.121 1.00 90.62 81 TYR A O 1
ATOM 561 N N . ALA A 1 82 ? -11.418 -0.425 13.672 1.00 89.81 82 ALA A N 1
ATOM 562 C CA . ALA A 1 82 ? -12.126 -1.559 14.267 1.00 89.81 82 ALA A CA 1
ATOM 563 C C . ALA A 1 82 ? -11.838 -1.719 15.773 1.00 89.81 82 ALA A C 1
ATOM 565 O O . ALA A 1 82 ? -12.747 -1.972 16.564 1.00 89.81 82 ALA A O 1
ATOM 566 N N . ARG A 1 83 ? -10.581 -1.523 16.205 1.00 92.38 83 ARG A N 1
ATOM 567 C CA . ARG A 1 83 ? -10.230 -1.532 17.638 1.00 92.38 83 ARG A CA 1
ATOM 568 C C . ARG A 1 83 ? -10.904 -0.401 18.404 1.00 92.38 83 ARG A C 1
ATOM 570 O O . ARG A 1 83 ? -11.371 -0.620 19.519 1.00 92.38 83 ARG A O 1
ATOM 577 N N . THR A 1 84 ? -10.937 0.793 17.823 1.00 91.62 84 THR A N 1
ATOM 578 C CA . THR A 1 84 ? -11.570 1.959 18.447 1.00 91.62 84 THR A CA 1
ATOM 579 C C . THR A 1 84 ? -13.064 1.719 18.632 1.00 91.62 84 THR A C 1
ATOM 581 O O . THR A 1 84 ? -13.565 1.861 19.748 1.00 91.62 84 THR A O 1
ATOM 584 N N . ASP A 1 85 ? -13.744 1.251 17.587 1.00 87.75 85 ASP A N 1
ATOM 585 C CA . ASP A 1 85 ? -15.177 0.946 17.616 1.00 87.75 85 ASP A CA 1
ATOM 586 C C . ASP A 1 85 ? -15.495 -0.146 18.637 1.00 87.75 85 ASP A C 1
ATOM 588 O O . ASP A 1 85 ? -16.444 -0.034 19.417 1.00 87.75 85 ASP A O 1
ATOM 592 N N . HIS A 1 86 ? -14.654 -1.180 18.706 1.00 89.81 86 HIS A N 1
ATOM 593 C CA . HIS A 1 86 ? -14.806 -2.242 19.690 1.00 89.81 86 HIS A CA 1
ATOM 594 C C . HIS A 1 86 ? -14.698 -1.715 21.128 1.00 89.81 86 HIS A C 1
ATOM 596 O O . HIS A 1 86 ? -15.567 -2.001 21.956 1.00 89.81 86 HIS A O 1
ATOM 602 N N . LEU A 1 87 ? -13.667 -0.914 21.423 1.00 93.44 87 LEU A N 1
ATOM 603 C CA . LEU A 1 87 ? -13.452 -0.314 22.744 1.00 93.44 87 LEU A CA 1
ATOM 604 C C . LEU A 1 87 ? -14.591 0.637 23.133 1.00 93.44 87 LEU A C 1
ATOM 606 O O . LEU A 1 87 ? -15.058 0.612 24.274 1.00 93.44 87 LEU A O 1
ATOM 610 N N . MET A 1 88 ? -15.074 1.453 22.194 1.00 92.19 88 MET A N 1
ATOM 611 C CA . MET A 1 88 ? -16.218 2.336 22.427 1.00 92.19 88 MET A CA 1
ATOM 612 C C . MET A 1 88 ? -17.496 1.537 22.691 1.00 92.19 88 MET A C 1
ATOM 614 O O . MET A 1 88 ? -18.194 1.811 23.667 1.00 92.19 88 MET A O 1
ATOM 618 N N . GLY A 1 89 ? -17.767 0.496 21.902 1.00 90.56 89 GLY A N 1
ATOM 619 C CA . GLY A 1 89 ? -18.916 -0.384 22.106 1.00 90.56 89 GLY A CA 1
ATOM 620 C C . GLY A 1 89 ? -18.891 -1.092 23.464 1.00 90.56 89 GLY A C 1
ATOM 621 O O . GLY A 1 89 ? -19.923 -1.194 24.125 1.00 90.56 89 GLY A O 1
ATOM 622 N N . GLN A 1 90 ? -17.719 -1.541 23.924 1.00 94.69 90 GLN A N 1
ATOM 623 C CA . GLN A 1 90 ? -17.560 -2.117 25.264 1.00 94.69 90 GLN A CA 1
ATOM 624 C C . GLN A 1 90 ? -17.876 -1.102 26.369 1.00 94.69 90 GLN A C 1
ATOM 626 O O . GLN A 1 90 ? -18.609 -1.428 27.302 1.00 94.69 90 GLN A O 1
ATOM 631 N N . ARG A 1 91 ? -17.370 0.132 26.252 1.00 93.81 91 ARG A N 1
ATOM 632 C CA . ARG A 1 91 ? -17.636 1.207 27.221 1.00 93.81 91 ARG A CA 1
ATOM 633 C C . ARG A 1 91 ? -19.116 1.568 27.284 1.00 93.81 91 ARG A C 1
ATOM 635 O O . ARG A 1 91 ? -19.659 1.681 28.377 1.00 93.81 91 ARG A O 1
ATOM 642 N N . ILE A 1 92 ? -19.776 1.697 26.133 1.00 94.19 92 ILE A N 1
ATOM 643 C CA . ILE A 1 92 ? -21.214 1.992 26.065 1.00 94.19 92 ILE A CA 1
ATOM 644 C C . ILE A 1 92 ? -22.023 0.877 26.733 1.00 94.19 92 ILE A C 1
ATOM 646 O O . ILE A 1 92 ? -22.877 1.169 27.567 1.00 94.19 92 ILE A O 1
ATOM 650 N N . ARG A 1 93 ? -21.714 -0.396 26.448 1.00 94.12 93 ARG A N 1
ATOM 651 C CA . ARG A 1 93 ? -22.371 -1.534 27.112 1.00 94.12 93 ARG A CA 1
ATOM 652 C C . ARG A 1 93 ? -22.175 -1.500 28.627 1.00 94.12 93 ARG A C 1
ATOM 654 O O . ARG A 1 93 ? -23.143 -1.645 29.365 1.00 94.12 93 ARG A O 1
ATOM 661 N N . ALA A 1 94 ? -20.953 -1.261 29.100 1.00 93.12 94 ALA A N 1
ATOM 662 C CA . ALA A 1 94 ? -20.677 -1.168 30.533 1.00 93.12 94 ALA A CA 1
ATOM 663 C C . ALA A 1 94 ? -21.493 -0.051 31.211 1.00 93.12 94 ALA A C 1
ATOM 665 O O . ALA A 1 94 ? -22.062 -0.271 32.280 1.00 93.12 94 ALA A O 1
ATOM 666 N N . LEU A 1 95 ? -21.608 1.117 30.569 1.00 94.06 95 LEU A N 1
ATOM 667 C CA . LEU A 1 95 ? -22.431 2.225 31.061 1.00 94.06 95 LEU A CA 1
ATOM 668 C C . LEU A 1 95 ? -23.923 1.871 31.094 1.00 94.06 95 LEU A C 1
ATOM 670 O O . LEU A 1 95 ? -24.591 2.170 32.080 1.00 94.06 95 LEU A O 1
ATOM 674 N N . GLN A 1 96 ? -24.441 1.199 30.063 1.00 93.00 96 GLN A N 1
ATOM 675 C CA . GLN A 1 96 ? -25.835 0.741 30.025 1.00 93.00 96 GLN A CA 1
ATOM 676 C C . GLN A 1 96 ? -26.145 -0.244 31.158 1.00 93.00 96 GLN A C 1
ATOM 678 O O . GLN A 1 96 ? -27.167 -0.103 31.826 1.00 93.00 96 GLN A O 1
ATOM 683 N N . LEU A 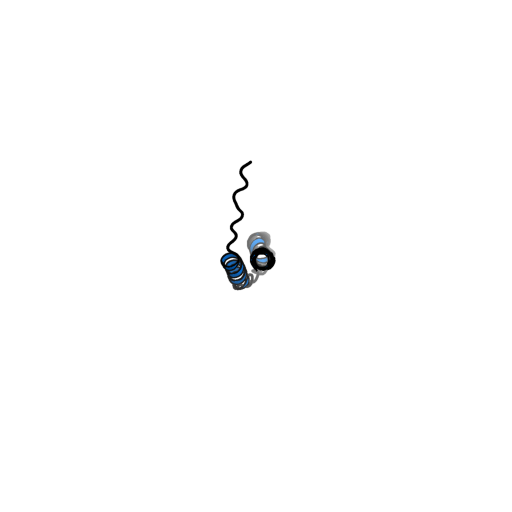1 97 ? -25.249 -1.201 31.422 1.00 92.62 97 LEU A N 1
ATOM 684 C CA . LEU A 1 97 ? -25.384 -2.129 32.548 1.00 92.62 97 LEU A CA 1
ATOM 685 C C . LEU A 1 97 ? -25.332 -1.411 33.903 1.00 92.62 97 LEU A C 1
ATOM 687 O O . LEU A 1 97 ? -26.131 -1.714 34.789 1.00 92.62 97 LEU A O 1
ATOM 691 N N . ALA A 1 98 ? -24.416 -0.454 34.074 1.00 91.69 98 ALA A N 1
ATOM 692 C CA . ALA A 1 98 ? -24.313 0.328 35.304 1.00 91.69 98 ALA A CA 1
ATOM 693 C C . ALA A 1 98 ? -25.581 1.158 35.557 1.00 91.69 98 ALA A C 1
ATOM 695 O O . ALA A 1 98 ? -26.085 1.182 36.680 1.00 91.69 98 ALA A O 1
ATOM 696 N N . LEU A 1 99 ? -26.129 1.779 34.509 1.00 90.44 99 LEU A N 1
ATOM 697 C CA . LEU A 1 99 ? -27.375 2.534 34.588 1.00 90.44 99 LEU A CA 1
ATOM 698 C C . LEU A 1 99 ? -28.562 1.621 34.920 1.00 90.44 99 LEU A C 1
ATOM 700 O O . LEU A 1 99 ? -29.321 1.936 35.832 1.00 90.44 99 LEU A O 1
ATOM 704 N N . ALA A 1 100 ? -28.677 0.465 34.259 1.00 88.94 100 ALA A N 1
ATOM 705 C CA . ALA A 1 100 ? -29.723 -0.520 34.544 1.00 88.94 100 ALA A CA 1
ATOM 706 C C . ALA A 1 100 ? -29.687 -0.989 36.012 1.00 88.94 100 ALA A C 1
ATOM 708 O O . ALA A 1 100 ? -30.724 -1.063 36.676 1.00 88.94 100 ALA A O 1
ATOM 709 N N . LYS A 1 101 ? -28.486 -1.230 36.552 1.00 85.50 101 LYS A N 1
ATOM 710 C CA . LYS A 1 101 ? -28.290 -1.586 37.963 1.00 85.50 101 LYS A CA 1
ATOM 711 C C . LYS A 1 101 ? -28.693 -0.450 38.907 1.00 85.50 101 LYS A C 1
ATOM 713 O O . LYS A 1 101 ? -29.331 -0.698 39.929 1.00 85.50 101 LYS A O 1
ATOM 718 N N . ALA A 1 102 ? -28.342 0.795 38.588 1.00 81.06 102 ALA A N 1
ATOM 719 C CA . ALA A 1 102 ? -28.743 1.949 39.393 1.00 81.06 102 ALA A CA 1
ATOM 720 C C . ALA A 1 102 ? -30.273 2.103 39.429 1.00 81.06 102 ALA A C 1
ATOM 722 O O . ALA A 1 102 ? -30.846 2.292 40.502 1.00 81.06 102 ALA A O 1
ATOM 723 N N . THR A 1 103 ? -30.948 1.915 38.290 1.00 76.81 103 THR A N 1
ATOM 724 C CA . THR A 1 103 ? -32.414 1.981 38.214 1.00 76.81 103 THR A CA 1
ATOM 725 C C . THR A 1 103 ? -33.111 0.851 38.971 1.00 76.81 103 THR A C 1
ATOM 727 O O . THR A 1 103 ? -34.126 1.106 39.607 1.00 76.81 103 THR A O 1
ATOM 730 N N . SER A 1 104 ? -32.558 -0.370 38.989 1.00 68.56 104 SER A N 1
ATOM 731 C CA . SER A 1 104 ? -33.137 -1.479 39.764 1.00 68.56 104 SER A CA 1
ATOM 732 C C . SER A 1 104 ? -32.920 -1.340 41.273 1.00 68.56 104 SER A C 1
ATOM 734 O O . SER A 1 104 ? -33.689 -1.879 42.064 1.00 68.56 104 SER A O 1
ATOM 736 N N . THR A 1 105 ? -31.866 -0.630 41.687 1.00 58.94 105 THR A N 1
ATOM 737 C CA . THR A 1 105 ? -31.561 -0.418 43.111 1.00 58.94 105 THR A CA 1
ATOM 738 C C . THR A 1 105 ? -32.483 0.651 43.708 1.00 58.94 105 THR A C 1
ATOM 740 O O . THR A 1 105 ? -33.011 0.451 44.798 1.00 58.94 105 THR A O 1
ATOM 743 N N . GLY A 1 106 ? -32.785 1.720 42.957 1.00 57.06 106 GLY A N 1
ATOM 744 C CA . GLY A 1 106 ? -33.736 2.760 43.378 1.00 57.06 106 GLY A CA 1
ATOM 745 C C . GLY A 1 106 ? -35.188 2.278 43.513 1.00 57.06 106 GLY A C 1
ATOM 746 O O . GLY A 1 106 ? -35.942 2.819 44.317 1.00 57.06 106 GLY A O 1
ATOM 747 N N . THR A 1 107 ? -35.588 1.225 42.792 1.00 52.66 107 THR A N 1
ATOM 748 C CA . THR A 1 107 ? -36.922 0.616 42.939 1.00 52.66 107 THR A CA 1
ATOM 749 C C . THR A 1 107 ? -37.051 -0.313 44.148 1.00 52.66 107 THR A C 1
ATOM 751 O O . THR A 1 107 ? -38.156 -0.480 44.655 1.00 52.66 107 THR A O 1
ATOM 754 N N . CYS A 1 108 ? -35.953 -0.890 44.652 1.00 51.94 108 CYS A N 1
ATOM 755 C CA . CYS A 1 108 ? -35.992 -1.728 45.858 1.00 51.94 108 CYS A CA 1
ATOM 756 C C . CYS A 1 108 ? -36.019 -0.907 47.158 1.00 51.94 108 CYS A C 1
ATOM 758 O O . CYS A 1 108 ? -36.494 -1.404 48.175 1.00 51.94 108 CYS A O 1
ATOM 760 N N . GLU A 1 109 ? -35.563 0.348 47.141 1.00 49.50 109 GLU A N 1
ATOM 761 C CA . GLU A 1 109 ? -35.560 1.213 48.331 1.00 49.50 109 GLU A CA 1
ATOM 762 C C . GLU A 1 109 ? -36.950 1.806 48.642 1.00 49.50 109 GLU A C 1
ATOM 764 O O . GLU A 1 109 ? -37.263 2.086 49.796 1.00 49.50 109 GLU A O 1
ATOM 769 N N . HIS A 1 110 ? -37.840 1.905 47.646 1.00 47.44 110 HIS A N 1
ATOM 770 C CA . HIS A 1 110 ? -39.218 2.382 47.834 1.00 47.44 110 HIS A CA 1
ATOM 771 C C . HIS A 1 110 ? -40.222 1.289 48.253 1.00 47.44 110 HIS A C 1
ATOM 773 O O . HIS A 1 110 ? -41.359 1.602 48.595 1.00 47.44 110 HIS A O 1
ATOM 779 N N . ALA A 1 111 ? -39.824 0.012 48.250 1.00 50.25 111 ALA A N 1
ATOM 780 C CA . ALA A 1 111 ? -40.710 -1.107 48.588 1.00 50.25 111 ALA A CA 1
ATOM 781 C C . ALA A 1 111 ? -40.736 -1.462 50.092 1.00 50.25 111 ALA A C 1
ATOM 783 O O . ALA A 1 111 ? -41.533 -2.302 50.499 1.00 50.25 111 ALA A O 1
ATOM 784 N N . THR A 1 112 ? -39.910 -0.818 50.927 1.00 51.03 112 THR A N 1
ATOM 785 C CA . THR A 1 112 ? -39.743 -1.175 52.355 1.00 51.03 112 THR A CA 1
ATOM 786 C C . THR A 1 112 ? -40.416 -0.184 53.325 1.00 51.03 112 THR A C 1
ATOM 788 O O . THR A 1 112 ? -40.260 -0.309 54.532 1.00 51.03 112 THR A O 1
ATOM 791 N N . GLN A 1 113 ? -41.189 0.798 52.840 1.00 51.31 113 GLN A N 1
ATOM 792 C CA . GLN A 1 113 ? -41.891 1.784 53.693 1.00 51.31 113 GLN A CA 1
ATOM 793 C C . GLN A 1 113 ? -43.405 1.567 53.844 1.00 51.31 113 GLN A C 1
ATOM 795 O O . GLN A 1 113 ? -44.088 2.407 54.425 1.00 51.31 113 GLN A O 1
ATOM 800 N N . ILE A 1 114 ? -43.945 0.448 53.362 1.00 51.62 114 ILE A N 1
ATOM 801 C CA . ILE A 1 114 ? -45.354 0.099 53.575 1.00 51.62 114 ILE A CA 1
ATOM 802 C C . ILE A 1 114 ? -45.418 -1.296 54.189 1.00 51.62 114 ILE A C 1
ATOM 804 O O . ILE A 1 114 ? -45.739 -2.236 53.480 1.00 51.62 114 ILE A O 1
ATOM 808 N N . PHE A 1 115 ? -45.051 -1.425 55.466 1.00 44.97 115 PHE A N 1
ATOM 809 C CA . PHE A 1 115 ? -45.605 -2.374 56.444 1.00 44.97 115 PHE A CA 1
ATOM 810 C C . PHE A 1 115 ? -45.175 -1.955 57.851 1.00 44.97 115 PHE A C 1
ATOM 812 O O . PHE A 1 115 ? -43.964 -1.709 58.047 1.00 44.97 115 PHE A O 1
#

Radius of gyration: 31.6 Å; chains: 1; bounding box: 77×34×91 Å